Protein AF-A0A7S1ZVE5-F1 (afdb_monomer_lite)

Sequence (168 aa):
GKTSPSPTSPTASAELSPLYRAYVIYECLLINLLGFVTLFFQCELQRLESAFLKRFPHALSKEAADTLFGHFWLKDDLNCNSDAARCLTYMVCGWLLIAGILQAFVNFDGLRRRFFKSDWECPRGMKICCLYAFFACDWYWVVLMIAFRGVIGWQQIVGSAVDILLRL

Foldseek 3Di:
DDDDDDPPDPPPPPADDPVVVVVLVCCLPVVQVVLLVLLVCVVVLVVVLVVVCVVVVPPDDPVVSCVVSVVDWKDPPVCPVDPVSVVVSVVVSVLSNVLSVLSCVLHPVVVVCVVVVDPDDDDPVVSVVSVVVSLVVLVVVLVVCVVVVVIGPPCNSVVSVVSSVVND

Organism: Trieres chinensis (NCBI:txid1514140)

pLDDT: mean 78.19, std 11.77, range [41.19, 93.0]

Structure (mmCIF, N/CA/C/O backbone):
data_AF-A0A7S1ZVE5-F1
#
_entry.id   AF-A0A7S1ZVE5-F1
#
loop_
_atom_site.group_PDB
_atom_site.id
_atom_site.type_symbol
_atom_site.label_atom_id
_atom_site.label_alt_id
_atom_site.label_comp_id
_atom_site.label_asym_id
_atom_site.label_entity_id
_atom_site.label_seq_id
_atom_site.pdbx_PDB_ins_code
_atom_site.Cartn_x
_atom_site.Cartn_y
_atom_site.Cartn_z
_atom_site.occupancy
_atom_site.B_iso_or_equiv
_atom_site.auth_seq_id
_atom_site.auth_comp_id
_atom_site.auth_asym_id
_atom_site.auth_atom_id
_atom_site.pdbx_PDB_model_num
ATOM 1 N N . GLY A 1 1 ? 33.946 -12.008 -46.215 1.00 43.34 1 GLY A N 1
ATOM 2 C CA . GLY A 1 1 ? 33.422 -12.152 -44.845 1.00 43.34 1 GLY A CA 1
ATOM 3 C C . GLY A 1 1 ? 31.986 -11.689 -44.838 1.00 43.34 1 GLY A C 1
ATOM 4 O O . GLY A 1 1 ? 31.734 -10.591 -45.309 1.00 43.34 1 GLY A O 1
ATOM 5 N N . LYS A 1 2 ? 31.048 -12.540 -44.411 1.00 41.19 2 LYS A N 1
ATOM 6 C CA . LYS A 1 2 ? 29.633 -12.170 -44.280 1.00 41.19 2 LYS A CA 1
ATOM 7 C C . LYS A 1 2 ? 29.473 -11.369 -42.989 1.00 41.19 2 LYS A C 1
ATOM 9 O O . LYS A 1 2 ? 29.695 -11.905 -41.909 1.00 41.19 2 LYS A O 1
ATOM 14 N N . THR A 1 3 ? 29.144 -10.092 -43.116 1.00 45.69 3 THR A N 1
ATOM 15 C CA . THR A 1 3 ? 28.703 -9.238 -42.016 1.00 45.69 3 THR A CA 1
ATOM 16 C C . THR A 1 3 ? 27.318 -9.703 -41.579 1.00 45.69 3 THR A C 1
ATOM 18 O O . THR A 1 3 ? 26.333 -9.508 -42.289 1.00 45.69 3 THR A O 1
ATOM 21 N N . SER A 1 4 ? 27.239 -10.368 -40.428 1.00 44.00 4 SER A N 1
ATOM 22 C CA . SER A 1 4 ? 25.959 -10.592 -39.758 1.00 44.00 4 SER A CA 1
ATOM 23 C C . SER A 1 4 ? 25.371 -9.232 -39.371 1.00 44.00 4 SER A C 1
ATOM 25 O O . SER A 1 4 ? 26.093 -8.428 -38.774 1.00 44.00 4 SER A O 1
ATOM 27 N N . PRO A 1 5 ? 24.101 -8.934 -39.687 1.00 49.50 5 PRO A N 1
ATOM 28 C CA . PRO A 1 5 ? 23.461 -7.744 -39.155 1.00 49.50 5 PRO A CA 1
ATOM 29 C C . PRO A 1 5 ? 23.342 -7.905 -37.636 1.00 49.50 5 PRO A C 1
ATOM 31 O O . PRO A 1 5 ? 22.796 -8.899 -37.153 1.00 49.50 5 PRO A O 1
ATOM 34 N N . SER A 1 6 ? 23.881 -6.940 -36.884 1.00 46.47 6 SER A N 1
ATOM 35 C CA . SER A 1 6 ? 23.584 -6.796 -35.457 1.00 46.47 6 SER A CA 1
ATOM 36 C C . SER A 1 6 ? 22.067 -6.792 -35.267 1.00 46.47 6 SER A C 1
ATOM 38 O O . SER A 1 6 ? 21.382 -6.092 -36.020 1.00 46.47 6 SER A O 1
ATOM 40 N N . PRO A 1 7 ? 21.522 -7.521 -34.278 1.00 43.97 7 PRO A N 1
ATOM 41 C CA . PRO A 1 7 ? 20.120 -7.379 -33.940 1.00 43.97 7 PRO A CA 1
ATOM 42 C C . PRO A 1 7 ? 19.904 -5.929 -33.512 1.00 43.97 7 PRO A C 1
ATOM 44 O O . PRO A 1 7 ? 20.566 -5.428 -32.603 1.00 43.97 7 PRO A O 1
ATOM 47 N N . THR A 1 8 ? 19.016 -5.239 -34.218 1.00 43.59 8 THR A N 1
ATOM 48 C CA . THR A 1 8 ? 18.516 -3.923 -33.848 1.00 43.59 8 THR A CA 1
ATOM 49 C C . THR A 1 8 ? 17.900 -4.029 -32.460 1.00 43.59 8 THR A C 1
ATOM 51 O O . THR A 1 8 ? 16.780 -4.510 -32.288 1.00 43.59 8 THR A O 1
ATOM 54 N N . SER A 1 9 ? 18.658 -3.609 -31.448 1.00 46.09 9 SER A N 1
ATOM 55 C CA . SER A 1 9 ? 18.144 -3.375 -30.104 1.00 46.09 9 SER A CA 1
ATOM 56 C C . SER A 1 9 ? 16.914 -2.474 -30.232 1.00 46.09 9 SER A C 1
ATOM 58 O O . SER A 1 9 ? 17.026 -1.416 -30.857 1.00 46.09 9 SER A O 1
ATOM 60 N N . PRO A 1 10 ? 15.740 -2.853 -29.700 1.00 44.69 10 PRO A N 1
ATOM 61 C CA . PRO A 1 10 ? 14.578 -1.986 -29.773 1.00 44.69 10 PRO A CA 1
ATOM 62 C C . PRO A 1 10 ? 14.875 -0.708 -28.980 1.00 44.69 10 PRO A C 1
ATOM 64 O O . PRO A 1 10 ? 14.888 -0.717 -27.753 1.00 44.69 10 PRO A O 1
ATOM 67 N N . THR A 1 11 ? 15.100 0.390 -29.700 1.00 44.31 11 THR A N 1
ATOM 68 C CA . THR A 1 11 ? 15.286 1.776 -29.234 1.00 44.31 11 THR A CA 1
ATOM 69 C C . THR A 1 11 ? 13.985 2.413 -28.731 1.00 44.31 11 THR A C 1
ATOM 71 O O . THR A 1 11 ? 13.834 3.632 -28.727 1.00 44.31 11 THR A O 1
ATOM 74 N N . ALA A 1 12 ? 13.029 1.604 -28.274 1.00 46.12 12 ALA A N 1
ATOM 75 C CA . ALA A 1 12 ? 11.921 2.110 -27.483 1.00 46.12 12 ALA A CA 1
ATOM 76 C C . ALA A 1 12 ? 12.482 2.405 -26.090 1.00 46.12 12 ALA A C 1
ATOM 78 O O . ALA A 1 12 ? 12.755 1.475 -25.328 1.00 46.12 12 ALA A O 1
ATOM 79 N N . SER A 1 13 ? 12.730 3.687 -25.806 1.00 47.19 13 SER A N 1
ATOM 80 C CA . SER A 1 13 ? 13.125 4.166 -24.481 1.00 47.19 13 SER A CA 1
ATOM 81 C C . SER A 1 13 ? 12.275 3.455 -23.426 1.00 47.19 13 SER A C 1
ATOM 83 O O . SER A 1 13 ? 11.050 3.538 -23.459 1.00 47.19 13 SER A O 1
ATOM 85 N N . ALA A 1 14 ? 12.915 2.727 -22.509 1.00 55.97 14 ALA A N 1
ATOM 86 C CA . ALA A 1 14 ? 12.254 2.058 -21.386 1.00 55.97 14 ALA A CA 1
ATOM 87 C C . ALA A 1 14 ? 11.768 3.063 -20.318 1.00 55.97 14 ALA A C 1
ATOM 89 O O . ALA A 1 14 ? 11.616 2.710 -19.148 1.00 55.97 14 ALA A O 1
ATOM 90 N N . GLU A 1 15 ? 11.604 4.329 -20.700 1.00 60.66 15 GLU A N 1
ATOM 91 C CA . GLU A 1 15 ? 11.148 5.406 -19.844 1.00 60.66 15 GLU A CA 1
ATOM 92 C C . GLU A 1 15 ? 9.629 5.384 -19.731 1.00 60.66 15 GLU A C 1
ATOM 94 O O . GLU A 1 15 ? 8.888 5.234 -20.701 1.00 60.66 15 GLU A O 1
ATOM 99 N N . LEU A 1 16 ? 9.173 5.538 -18.496 1.00 65.56 16 LEU A N 1
ATOM 100 C CA . LEU A 1 16 ? 7.765 5.595 -18.157 1.00 65.56 16 LEU A CA 1
ATOM 101 C C . LEU A 1 16 ? 7.126 6.856 -18.737 1.00 65.56 16 LEU A C 1
ATOM 103 O O . LEU A 1 16 ? 7.739 7.928 -18.736 1.00 65.56 16 LEU A O 1
ATOM 107 N N . SER A 1 17 ? 5.860 6.752 -19.149 1.00 79.81 17 SER A N 1
ATOM 108 C CA . SER A 1 17 ? 5.084 7.941 -19.497 1.00 79.81 17 SER A CA 1
ATOM 109 C C . SER A 1 17 ? 5.028 8.894 -18.289 1.00 79.81 17 SER A C 1
ATOM 111 O O . SER A 1 17 ? 5.015 8.430 -17.145 1.00 79.81 17 SER A O 1
ATOM 113 N N . PRO A 1 18 ? 4.985 10.225 -18.488 1.00 79.88 18 PRO A N 1
ATOM 114 C CA . PRO A 1 18 ? 4.944 11.176 -17.374 1.00 79.88 18 PRO A CA 1
ATOM 115 C C . PRO A 1 18 ? 3.789 10.919 -16.397 1.00 79.88 18 PRO A C 1
ATOM 117 O O . PRO A 1 18 ? 3.969 11.043 -15.187 1.00 79.88 18 PRO A O 1
ATOM 120 N N . LEU A 1 19 ? 2.631 10.506 -16.922 1.00 82.75 19 LEU A N 1
ATOM 121 C CA . LEU A 1 19 ? 1.455 10.157 -16.129 1.00 82.75 19 LEU A CA 1
ATOM 122 C C . LEU A 1 19 ? 1.694 8.899 -15.286 1.00 82.75 19 LEU A C 1
ATOM 124 O O . LEU A 1 19 ? 1.474 8.923 -14.079 1.00 82.75 19 LEU A O 1
ATOM 128 N N . TYR A 1 20 ? 2.204 7.827 -15.898 1.00 81.12 20 TYR A N 1
ATOM 129 C CA . TYR A 1 20 ? 2.509 6.592 -15.177 1.00 81.12 2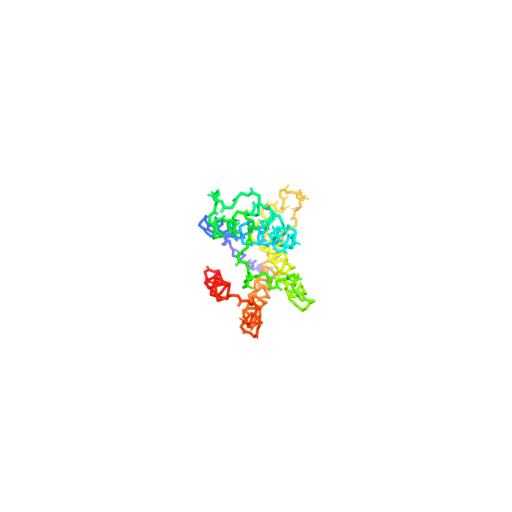0 TYR A CA 1
ATOM 130 C C . TYR A 1 20 ? 3.611 6.812 -14.138 1.00 81.12 20 TYR A C 1
ATOM 132 O O . TYR A 1 20 ? 3.537 6.311 -13.024 1.00 81.12 20 TYR A O 1
ATOM 140 N N . ARG A 1 21 ? 4.608 7.643 -14.455 1.00 82.88 21 ARG A N 1
ATOM 141 C CA . ARG A 1 21 ? 5.646 8.035 -13.502 1.00 82.88 21 ARG A CA 1
ATOM 142 C C . ARG A 1 21 ? 5.059 8.753 -12.286 1.00 82.88 21 ARG A C 1
ATOM 144 O O . ARG A 1 21 ? 5.467 8.450 -11.170 1.00 82.88 21 ARG A O 1
ATOM 151 N N . ALA A 1 22 ? 4.135 9.694 -12.483 1.00 85.12 22 ALA A N 1
ATOM 152 C CA . ALA A 1 22 ? 3.466 10.383 -11.380 1.00 85.12 22 ALA A CA 1
ATOM 153 C C . ALA A 1 22 ? 2.642 9.409 -10.523 1.00 85.12 22 ALA A C 1
ATOM 155 O O . ALA A 1 22 ? 2.717 9.466 -9.298 1.00 85.12 22 ALA A O 1
ATOM 156 N N . TYR A 1 23 ? 1.931 8.479 -11.164 1.00 85.19 23 TYR A N 1
ATOM 157 C CA . TYR A 1 23 ? 1.179 7.425 -10.487 1.00 85.19 23 TYR A CA 1
ATOM 158 C C . TYR A 1 23 ? 2.084 6.496 -9.656 1.00 85.19 23 TYR A C 1
ATOM 160 O O . TYR A 1 23 ? 1.834 6.311 -8.472 1.00 85.19 23 TYR A O 1
ATOM 168 N N . VAL A 1 24 ? 3.203 6.014 -10.205 1.00 83.69 24 VAL A N 1
ATOM 169 C CA . VAL A 1 24 ? 4.155 5.171 -9.456 1.00 83.69 24 VAL A CA 1
ATOM 170 C C . VAL A 1 24 ? 4.794 5.932 -8.288 1.00 83.69 24 VAL A C 1
ATOM 172 O O . VAL A 1 24 ? 5.034 5.355 -7.233 1.00 83.69 24 VAL A O 1
ATOM 175 N N . ILE A 1 25 ? 5.074 7.235 -8.434 1.00 87.00 25 ILE A N 1
ATOM 176 C CA . ILE A 1 25 ? 5.550 8.060 -7.307 1.00 87.00 25 ILE A CA 1
ATOM 177 C C . ILE A 1 25 ? 4.482 8.129 -6.212 1.00 87.00 25 ILE A C 1
ATOM 179 O O . ILE A 1 25 ? 4.805 7.942 -5.038 1.00 87.00 25 ILE A O 1
ATOM 183 N N . TYR A 1 26 ? 3.231 8.402 -6.593 1.00 88.50 26 TYR A N 1
ATOM 184 C CA . TYR A 1 26 ? 2.095 8.411 -5.675 1.00 88.50 26 TYR A CA 1
ATOM 185 C C . TYR A 1 26 ? 1.992 7.078 -4.925 1.00 88.50 26 TYR A C 1
ATOM 187 O O . TYR A 1 26 ? 1.935 7.077 -3.699 1.00 88.50 26 TYR A O 1
ATOM 195 N N . GLU A 1 27 ? 2.060 5.957 -5.637 1.00 83.88 27 GLU A N 1
ATOM 196 C CA . GLU A 1 27 ? 1.928 4.624 -5.056 1.00 83.88 27 GLU A CA 1
ATOM 197 C C . GLU A 1 27 ? 3.087 4.291 -4.104 1.00 83.88 27 GLU A C 1
ATOM 199 O O . GLU A 1 27 ? 2.864 3.924 -2.949 1.00 83.88 27 GLU A O 1
ATOM 204 N N . CYS A 1 28 ? 4.336 4.518 -4.527 1.00 85.69 28 CYS A N 1
ATOM 205 C CA . CYS A 1 28 ? 5.516 4.311 -3.686 1.00 85.69 28 CYS A CA 1
ATOM 206 C C . CYS A 1 28 ? 5.453 5.100 -2.370 1.00 85.69 28 CYS A C 1
ATOM 208 O O . CYS A 1 28 ? 5.873 4.592 -1.330 1.00 85.69 28 CYS A O 1
ATOM 210 N N . LEU A 1 29 ? 4.962 6.342 -2.403 1.00 87.12 29 LEU A N 1
ATOM 211 C CA . LEU A 1 29 ? 4.947 7.214 -1.229 1.00 87.12 29 LEU A CA 1
ATOM 212 C C . LEU A 1 29 ? 3.701 7.023 -0.361 1.00 87.12 29 LEU A C 1
ATOM 214 O O . LEU A 1 29 ? 3.821 6.836 0.847 1.00 87.12 29 LEU A O 1
ATOM 218 N N . LEU A 1 30 ? 2.511 7.097 -0.952 1.00 85.31 30 LEU A N 1
ATOM 219 C CA . LEU A 1 30 ? 1.255 7.145 -0.202 1.00 85.31 30 LEU A CA 1
ATOM 220 C C . LEU A 1 30 ? 0.673 5.767 0.085 1.00 85.31 30 LEU A C 1
ATOM 222 O O . LEU A 1 30 ? 0.065 5.588 1.135 1.00 85.31 30 LEU A O 1
ATOM 226 N N . ILE A 1 31 ? 0.877 4.796 -0.800 1.00 83.62 31 ILE A N 1
ATOM 227 C CA . ILE A 1 31 ? 0.362 3.442 -0.587 1.00 83.62 31 ILE A CA 1
ATOM 228 C C . ILE A 1 31 ? 1.416 2.610 0.141 1.00 83.62 31 ILE A C 1
ATOM 230 O O . ILE A 1 31 ? 1.174 2.127 1.244 1.00 83.62 31 ILE A O 1
ATOM 234 N N . ASN A 1 32 ? 2.622 2.522 -0.419 1.00 87.06 32 ASN A N 1
ATOM 235 C CA . ASN A 1 32 ? 3.660 1.637 0.099 1.00 87.06 32 ASN A CA 1
ATOM 236 C C . ASN A 1 32 ? 4.365 2.209 1.336 1.00 87.06 32 ASN A C 1
ATOM 238 O O . ASN A 1 32 ? 4.345 1.582 2.392 1.00 87.06 32 ASN A O 1
ATOM 242 N N . LEU A 1 33 ? 4.971 3.400 1.251 1.00 86.44 33 LEU A N 1
ATOM 243 C CA . LEU A 1 33 ? 5.733 3.962 2.373 1.00 86.44 33 LEU A CA 1
ATOM 244 C C . LEU A 1 33 ? 4.831 4.390 3.536 1.00 86.44 33 LEU A C 1
ATOM 246 O O . LEU A 1 33 ? 5.062 3.974 4.671 1.00 86.44 33 LEU A O 1
ATOM 250 N N . LEU A 1 34 ? 3.810 5.212 3.280 1.00 87.25 34 LEU A N 1
ATOM 251 C CA . LEU A 1 34 ? 2.891 5.650 4.332 1.00 87.25 34 LEU A CA 1
ATOM 252 C C . LEU A 1 34 ? 2.097 4.468 4.902 1.00 87.25 34 LEU A C 1
ATOM 254 O O . LEU A 1 34 ? 1.929 4.385 6.119 1.00 87.25 34 LEU A O 1
ATOM 258 N N . GLY A 1 35 ? 1.670 3.524 4.059 1.00 84.69 35 GLY A N 1
ATOM 259 C CA . GLY A 1 35 ? 1.023 2.297 4.515 1.00 84.69 35 GLY A CA 1
ATOM 260 C C . GLY A 1 35 ? 1.931 1.428 5.377 1.00 84.69 35 GLY A C 1
ATOM 261 O O . GLY A 1 35 ? 1.523 1.003 6.453 1.00 84.69 35 GLY A O 1
ATOM 262 N N . PHE A 1 36 ? 3.196 1.252 4.985 1.00 88.88 36 PHE A N 1
ATOM 263 C CA . PHE A 1 36 ? 4.198 0.590 5.819 1.00 88.88 36 PHE A CA 1
ATOM 264 C C . PHE A 1 36 ? 4.333 1.275 7.183 1.00 88.88 36 PHE A C 1
ATOM 266 O O . PHE A 1 36 ? 4.204 0.607 8.205 1.00 88.88 36 PHE A O 1
ATOM 273 N N . VAL A 1 37 ? 4.560 2.594 7.212 1.00 87.62 37 VAL A N 1
ATOM 274 C CA . VAL A 1 37 ? 4.783 3.343 8.461 1.00 87.62 37 VAL A CA 1
ATOM 275 C C . VAL A 1 37 ? 3.563 3.265 9.378 1.00 87.62 37 VAL A C 1
ATOM 277 O O . VAL A 1 37 ? 3.711 2.976 10.564 1.00 87.62 37 VAL A O 1
ATOM 280 N N . THR A 1 38 ? 2.364 3.490 8.839 1.00 86.06 38 THR A N 1
ATOM 281 C CA . THR A 1 38 ? 1.121 3.449 9.624 1.00 86.06 38 THR A CA 1
ATOM 282 C C . THR A 1 38 ? 0.857 2.052 10.176 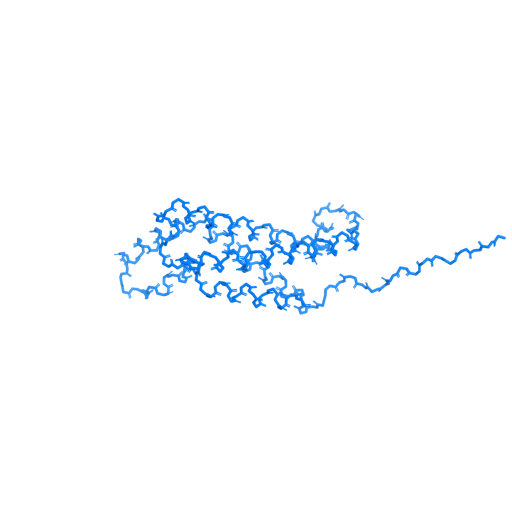1.00 86.06 38 THR A C 1
ATOM 284 O O . THR A 1 38 ? 0.643 1.916 11.375 1.00 86.06 38 THR A O 1
ATOM 287 N N . LEU A 1 39 ? 1.004 1.001 9.363 1.00 86.19 39 LEU A N 1
ATOM 288 C CA . LEU A 1 39 ? 0.848 -0.381 9.825 1.00 86.19 39 LEU A CA 1
ATOM 289 C C . LEU A 1 39 ? 1.923 -0.817 10.826 1.00 86.19 39 LEU A C 1
ATOM 291 O O . LEU A 1 39 ? 1.623 -1.563 11.758 1.00 86.19 39 LEU A O 1
ATOM 295 N N . PHE A 1 40 ? 3.166 -0.366 10.654 1.00 88.88 40 PHE A N 1
ATOM 296 C CA . PHE A 1 40 ? 4.272 -0.741 11.535 1.00 88.88 40 PHE A CA 1
ATOM 297 C C . PHE A 1 40 ? 4.082 -0.193 12.954 1.00 88.88 40 PHE A C 1
ATOM 299 O O . PHE A 1 40 ? 4.327 -0.906 13.925 1.00 88.88 40 PHE A O 1
ATOM 306 N N . PHE A 1 41 ? 3.613 1.054 13.063 1.00 87.88 41 PHE A N 1
ATOM 307 C CA . PHE A 1 41 ? 3.361 1.753 14.329 1.00 87.88 41 PHE A CA 1
ATOM 308 C C . PHE A 1 41 ? 1.886 1.734 14.749 1.00 87.88 41 PHE A C 1
ATOM 310 O O . PHE A 1 41 ? 1.461 2.535 15.582 1.00 87.88 41 PHE A O 1
ATOM 317 N N . GLN A 1 42 ? 1.083 0.845 14.169 1.00 85.62 42 GLN A N 1
ATOM 318 C CA . GLN A 1 42 ? -0.371 0.886 14.293 1.00 85.62 42 GLN A CA 1
ATOM 319 C C . GLN A 1 42 ? -0.854 0.781 15.745 1.00 85.62 42 GLN A C 1
ATOM 321 O O . GLN A 1 42 ? -1.785 1.483 16.133 1.00 85.62 42 GLN A O 1
ATOM 326 N N . CYS A 1 43 ? -0.204 -0.047 16.568 1.00 84.00 43 CYS A N 1
ATOM 327 C CA . CYS A 1 43 ? -0.576 -0.188 17.977 1.00 84.00 43 CYS A CA 1
ATOM 328 C C . CYS A 1 43 ? -0.278 1.077 18.789 1.00 84.00 43 CYS A C 1
ATOM 330 O O . CYS A 1 43 ? -1.082 1.499 19.623 1.00 84.00 43 CYS A O 1
ATOM 332 N N . GLU A 1 44 ? 0.863 1.715 18.543 1.00 87.81 44 GLU A N 1
ATOM 333 C CA . GLU A 1 44 ? 1.232 2.981 19.160 1.00 87.81 44 GLU A CA 1
ATOM 334 C C . GLU A 1 44 ? 0.287 4.101 18.726 1.00 87.81 44 GLU A C 1
ATOM 336 O O . GLU A 1 44 ? -0.145 4.888 19.572 1.00 87.81 44 GLU A O 1
ATOM 341 N N . LEU A 1 45 ? -0.065 4.148 17.440 1.00 86.56 45 LEU A N 1
ATOM 342 C CA . LEU A 1 45 ? -0.990 5.126 16.876 1.00 86.56 45 LEU A CA 1
ATOM 343 C C . LEU A 1 45 ? -2.393 4.991 17.481 1.00 86.56 45 LEU 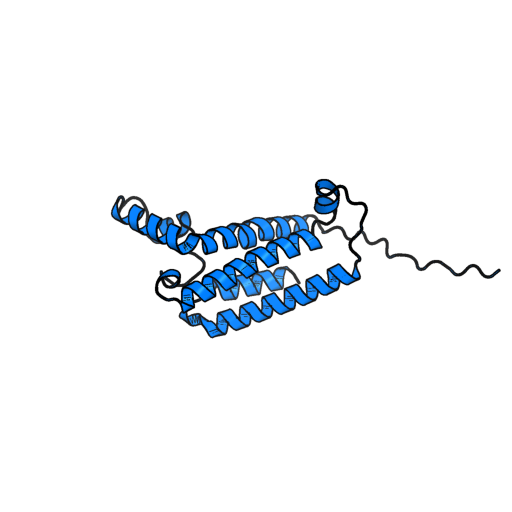A C 1
ATOM 345 O O . LEU A 1 45 ? -2.930 5.987 17.959 1.00 86.56 45 LEU A O 1
ATOM 349 N N . GLN A 1 46 ? -2.929 3.772 17.594 1.00 84.44 46 GLN A N 1
ATOM 350 C CA . GLN A 1 46 ? -4.217 3.506 18.257 1.00 84.44 46 GLN A CA 1
ATOM 351 C C . GLN A 1 46 ? -4.205 3.896 19.740 1.00 84.44 46 GLN A C 1
ATOM 353 O O . GLN A 1 46 ? -5.162 4.475 20.267 1.00 84.44 46 GLN A O 1
ATOM 358 N N . ARG A 1 47 ? -3.092 3.633 20.437 1.00 86.06 47 ARG A N 1
ATOM 359 C CA . ARG A 1 47 ? -2.932 4.051 21.835 1.00 86.06 47 ARG A CA 1
ATOM 360 C C . ARG A 1 47 ? -2.932 5.575 21.967 1.00 86.06 47 ARG A C 1
ATOM 362 O O . ARG A 1 47 ? -3.534 6.106 22.903 1.00 86.06 47 ARG A O 1
ATOM 369 N N . LEU A 1 48 ? -2.240 6.275 21.068 1.00 88.44 48 LEU A N 1
ATOM 370 C CA . LEU A 1 48 ? -2.194 7.738 21.046 1.00 88.44 48 LEU A CA 1
ATOM 371 C C . LEU A 1 48 ? -3.560 8.337 20.713 1.00 88.44 48 LEU A C 1
ATOM 373 O O . LEU A 1 48 ? -3.973 9.287 21.374 1.00 88.44 48 LEU A O 1
ATOM 377 N N . GLU A 1 49 ? -4.278 7.749 19.762 1.00 87.25 49 GLU A N 1
ATOM 378 C CA . GLU A 1 49 ? -5.625 8.164 19.388 1.00 87.25 49 GLU A CA 1
ATOM 379 C C . GLU A 1 49 ? -6.600 8.032 20.567 1.00 87.25 49 GLU A C 1
ATOM 381 O O . GLU A 1 49 ? -7.271 8.993 20.948 1.00 87.25 49 GLU A O 1
ATOM 386 N N . SER A 1 50 ? -6.602 6.870 21.227 1.00 85.88 50 SER A N 1
ATOM 387 C CA . SER A 1 50 ? -7.421 6.622 22.418 1.00 85.88 50 SER A CA 1
ATOM 388 C C . SER A 1 50 ? -7.116 7.623 23.538 1.00 85.88 50 SER A C 1
ATOM 390 O O . SER A 1 50 ? -8.023 8.142 24.196 1.00 85.88 50 SER A O 1
ATOM 392 N N . ALA A 1 51 ? -5.834 7.932 23.758 1.00 88.81 51 ALA A N 1
ATOM 393 C CA . ALA A 1 51 ? -5.417 8.931 24.738 1.00 88.81 51 ALA A CA 1
ATOM 394 C C . ALA A 1 51 ? -5.862 10.351 24.347 1.00 88.81 51 ALA A C 1
ATOM 396 O O . ALA A 1 51 ? -6.276 11.126 25.215 1.00 88.81 51 ALA A O 1
ATOM 397 N N . PHE A 1 52 ? -5.805 10.684 23.056 1.00 89.94 52 PHE A N 1
ATOM 398 C CA . PHE A 1 52 ? -6.236 11.968 22.518 1.00 89.94 52 PHE A CA 1
ATOM 399 C C . PHE A 1 52 ? -7.746 12.166 22.682 1.00 89.94 52 PHE A C 1
ATOM 401 O O . PHE A 1 52 ? -8.158 13.155 23.286 1.00 89.94 52 PHE A O 1
ATOM 408 N N . LEU A 1 53 ? -8.566 11.206 22.246 1.00 89.44 53 LEU A N 1
ATOM 409 C CA . LEU A 1 53 ? -10.028 11.269 22.363 1.00 89.44 53 LEU A CA 1
ATOM 410 C C . LEU A 1 53 ? -10.489 11.320 23.822 1.00 89.44 53 LEU A C 1
ATOM 412 O O . LEU A 1 53 ? -11.408 12.062 24.160 1.00 89.44 53 LEU A O 1
ATOM 416 N N . LYS A 1 54 ? -9.806 10.601 24.721 1.00 90.94 54 LYS A N 1
ATOM 417 C CA . LYS A 1 54 ? -10.085 10.676 26.161 1.00 90.94 54 LYS A CA 1
ATOM 418 C C . LYS A 1 54 ? -9.799 12.064 26.740 1.00 90.94 54 LYS A C 1
ATOM 420 O O . LYS A 1 54 ? -10.490 12.497 27.659 1.00 90.94 54 LYS A O 1
ATOM 425 N N . ARG A 1 55 ? -8.765 12.748 26.242 1.00 93.00 55 ARG A N 1
ATOM 426 C CA . ARG A 1 55 ? -8.372 14.081 26.719 1.00 93.00 55 ARG A CA 1
ATOM 427 C C . ARG A 1 55 ? -9.162 15.210 26.055 1.00 93.00 55 ARG A C 1
ATOM 429 O O . ARG A 1 55 ? -9.373 16.239 26.692 1.00 93.00 55 ARG A O 1
ATOM 436 N N . PHE A 1 56 ? -9.607 15.014 24.817 1.00 90.94 56 PHE A N 1
ATOM 437 C CA . PHE A 1 56 ? -10.313 16.006 24.007 1.00 90.94 56 PHE A CA 1
ATOM 438 C C . PHE A 1 56 ? -11.578 15.413 23.354 1.00 90.94 56 PHE A C 1
ATOM 440 O O . PHE A 1 56 ? -11.665 15.347 22.127 1.00 90.94 56 PHE A O 1
ATOM 447 N N . PRO A 1 57 ? -12.595 15.021 24.144 1.00 85.88 57 PRO A N 1
ATOM 448 C CA . PRO A 1 57 ? -13.747 14.244 23.662 1.00 85.88 57 PRO A CA 1
ATOM 449 C C . PRO A 1 57 ? -14.657 14.975 22.662 1.00 85.88 57 PRO A C 1
ATOM 451 O O . PRO A 1 57 ? -15.495 14.346 22.026 1.00 85.88 57 PRO A O 1
ATOM 454 N N . HIS A 1 58 ? -14.515 16.295 22.522 1.00 89.69 58 HIS A N 1
ATOM 455 C CA . HIS A 1 58 ? -15.326 17.118 21.617 1.00 89.69 58 HIS A CA 1
ATOM 456 C C . HIS A 1 58 ? -14.504 17.819 20.532 1.00 89.69 58 HIS A C 1
ATOM 458 O O . HIS A 1 58 ? -15.061 18.595 19.762 1.00 89.69 58 HIS A O 1
ATOM 464 N N . ALA A 1 59 ? -13.185 17.599 20.482 1.00 85.25 59 ALA A N 1
ATOM 465 C CA . ALA A 1 59 ? -12.334 18.291 19.517 1.00 85.25 59 ALA A CA 1
ATOM 466 C C . ALA A 1 59 ? -12.454 17.700 18.106 1.00 85.25 59 ALA A C 1
ATOM 468 O O . ALA A 1 59 ? -12.409 18.444 17.131 1.00 85.25 59 ALA A O 1
ATOM 469 N N . LEU A 1 60 ? -12.602 16.377 18.005 1.00 86.44 60 LEU A N 1
ATOM 470 C CA . LEU A 1 60 ? -12.651 15.631 16.748 1.00 86.44 60 LEU A CA 1
ATOM 471 C C . LEU A 1 60 ? -13.684 14.505 16.847 1.00 86.44 60 LEU A C 1
ATOM 473 O O . LEU A 1 60 ? -13.856 13.905 17.910 1.00 86.44 60 LEU A O 1
ATOM 477 N N . SER A 1 61 ? -14.356 14.207 15.732 1.00 86.31 61 SER A N 1
ATOM 478 C CA . SER A 1 61 ? -15.120 12.965 15.598 1.00 86.31 61 SER A CA 1
ATOM 479 C C . SER A 1 61 ? -14.166 11.766 15.573 1.00 86.31 61 SER A C 1
ATOM 481 O O . SER A 1 61 ? -12.995 11.910 15.216 1.00 86.31 61 SER A O 1
ATOM 483 N N . LYS A 1 62 ? -14.670 10.573 15.917 1.00 80.50 62 LYS A N 1
ATOM 484 C CA . LYS A 1 62 ? -13.893 9.323 15.848 1.00 80.50 62 LYS A CA 1
ATOM 485 C C . LYS A 1 62 ? -13.300 9.113 14.452 1.00 80.50 62 LYS A C 1
ATOM 487 O O . LYS A 1 62 ? -12.108 8.909 14.339 1.00 80.50 62 LYS A O 1
ATOM 492 N N . GLU A 1 63 ? -14.080 9.341 13.400 1.00 80.38 63 GLU A N 1
ATOM 493 C CA . GLU A 1 63 ? -13.632 9.214 12.002 1.00 80.38 63 GLU A CA 1
ATOM 494 C C . GLU A 1 63 ? -12.471 10.164 11.650 1.00 80.38 63 GLU A C 1
ATOM 496 O O . GLU A 1 63 ? -11.545 9.810 10.915 1.00 80.38 63 GLU A O 1
ATOM 501 N N . ALA A 1 64 ? -12.502 11.391 12.177 1.00 84.06 64 ALA A N 1
ATOM 502 C CA . ALA A 1 64 ? -11.442 12.364 11.949 1.00 84.06 64 ALA A CA 1
ATOM 503 C C . ALA A 1 64 ? -10.187 12.048 12.785 1.00 84.06 64 ALA A C 1
ATOM 505 O O . ALA A 1 64 ? -9.070 12.315 12.339 1.00 84.06 64 ALA A O 1
ATOM 506 N N . ALA A 1 65 ? -10.355 11.446 13.966 1.00 81.31 65 ALA A N 1
ATOM 507 C CA . ALA A 1 65 ? -9.257 10.919 14.770 1.00 81.31 65 ALA A CA 1
ATOM 508 C C . ALA A 1 65 ? -8.628 9.675 14.118 1.00 81.31 65 ALA A C 1
ATOM 510 O O . ALA A 1 65 ? -7.418 9.667 13.909 1.00 81.31 65 ALA A O 1
ATOM 511 N N . ASP A 1 66 ? -9.432 8.706 13.673 1.00 78.56 66 ASP A N 1
ATOM 512 C CA . ASP A 1 66 ? -8.990 7.549 12.883 1.00 78.56 66 ASP A CA 1
ATOM 513 C C . ASP A 1 66 ? -8.155 8.013 11.684 1.00 78.56 66 ASP A C 1
ATOM 515 O O . ASP A 1 66 ? -7.086 7.473 11.401 1.00 78.56 66 ASP A O 1
ATOM 519 N N . THR A 1 67 ? -8.590 9.097 11.034 1.00 81.06 67 THR A N 1
ATOM 520 C CA . THR A 1 67 ? -7.860 9.691 9.916 1.00 81.06 67 THR A CA 1
ATOM 521 C C . THR A 1 67 ? -6.510 10.268 10.300 1.00 81.06 67 THR A C 1
ATOM 523 O O . THR A 1 67 ? -5.503 10.003 9.641 1.00 81.06 67 THR A O 1
ATOM 526 N N . LEU A 1 68 ? -6.479 11.051 11.373 1.00 82.88 68 LEU A N 1
ATOM 527 C CA . LEU A 1 68 ? -5.266 11.699 11.849 1.00 82.88 68 LEU A CA 1
ATOM 528 C C . LEU A 1 68 ? -4.217 10.686 12.327 1.00 82.88 68 LEU A C 1
ATOM 530 O O . LEU A 1 68 ? -3.021 10.906 12.141 1.00 82.88 68 LEU A O 1
ATOM 534 N N . PHE A 1 69 ? -4.665 9.585 12.930 1.00 81.88 69 PHE A N 1
ATOM 535 C CA . PHE A 1 69 ? -3.803 8.547 13.489 1.00 81.88 69 PHE A CA 1
ATOM 536 C C . PHE A 1 69 ? -3.609 7.341 12.551 1.00 81.88 69 PHE A C 1
ATOM 538 O O . PHE A 1 69 ? -2.917 6.398 12.916 1.00 81.88 69 PHE A O 1
ATOM 545 N N . GLY A 1 70 ? -4.135 7.378 11.321 1.00 69.50 70 GLY A N 1
ATOM 546 C CA . GLY A 1 70 ? -3.850 6.375 10.287 1.00 69.50 70 GLY A CA 1
ATOM 547 C C . GLY A 1 70 ? -4.590 5.042 10.451 1.00 69.50 70 GLY A C 1
ATOM 548 O O . GLY A 1 70 ? -4.147 4.018 9.929 1.00 69.50 70 GLY A O 1
ATOM 549 N N . HIS A 1 71 ? -5.730 5.031 11.142 1.00 71.75 71 HIS A N 1
ATOM 550 C CA . HIS A 1 71 ? -6.548 3.845 11.402 1.00 71.75 71 HIS A CA 1
ATOM 551 C C . HIS A 1 71 ? -7.463 3.489 10.217 1.00 71.75 71 HIS A C 1
ATOM 553 O O . HIS A 1 71 ? -8.682 3.456 10.327 1.00 71.75 71 HIS A O 1
ATOM 559 N N . PHE A 1 72 ? -6.869 3.184 9.062 1.00 66.25 72 PHE A N 1
ATOM 560 C CA . PHE A 1 72 ? -7.620 2.880 7.828 1.00 66.25 72 PHE A CA 1
ATOM 561 C C . PHE A 1 72 ? -7.477 1.449 7.323 1.00 66.25 72 PHE A C 1
ATOM 563 O O . PHE A 1 72 ? -8.218 1.005 6.443 1.00 66.25 72 PHE A O 1
ATOM 570 N N . TRP A 1 73 ? -6.477 0.732 7.824 1.00 63.31 73 TRP A N 1
ATOM 571 C CA . TRP A 1 73 ? -6.038 -0.500 7.185 1.00 63.31 73 TRP A CA 1
ATOM 572 C C . TRP A 1 73 ? -6.830 -1.728 7.610 1.00 63.31 73 TRP A C 1
ATOM 574 O O . TRP A 1 73 ? -6.968 -2.663 6.830 1.00 63.31 73 TRP A O 1
ATOM 584 N N . LEU A 1 74 ? -7.354 -1.767 8.831 1.00 63.44 74 LEU A N 1
ATOM 585 C CA . LEU A 1 74 ? -7.998 -2.962 9.368 1.00 63.44 74 LEU A CA 1
ATOM 586 C C . LEU A 1 74 ? -9.266 -2.589 10.125 1.00 63.44 74 LEU A C 1
ATOM 588 O O . LEU A 1 74 ? -9.438 -1.451 10.562 1.00 63.44 74 LEU A O 1
ATOM 592 N N . LYS A 1 75 ? -10.197 -3.543 10.177 1.00 64.69 75 LYS A N 1
ATOM 593 C CA . LYS A 1 75 ? -11.520 -3.316 10.745 1.00 64.69 75 LYS A CA 1
ATOM 594 C C . LYS A 1 75 ? -11.393 -3.191 12.266 1.00 64.69 75 LYS A C 1
ATOM 596 O O . LYS A 1 75 ? -10.920 -4.124 12.910 1.00 64.69 75 LYS A O 1
ATOM 601 N N . ASP A 1 76 ? -11.846 -2.070 12.822 1.00 65.38 76 ASP A N 1
ATOM 602 C CA . ASP A 1 76 ? -11.813 -1.783 14.263 1.00 65.38 76 ASP A CA 1
ATOM 603 C C . ASP A 1 76 ? -10.385 -1.874 14.868 1.00 65.38 76 ASP A C 1
ATOM 605 O O . ASP A 1 76 ? -9.379 -1.907 14.156 1.00 65.38 76 ASP A O 1
ATOM 609 N N . ASP A 1 77 ? -10.263 -1.925 16.197 1.00 63.06 77 ASP A N 1
ATOM 610 C CA . ASP A 1 77 ? -8.984 -2.062 16.925 1.00 63.06 77 ASP A CA 1
ATOM 611 C C . ASP A 1 77 ? -8.394 -3.490 16.891 1.00 63.06 77 ASP A C 1
ATOM 613 O O . ASP A 1 77 ? -7.594 -3.881 17.744 1.00 63.06 77 ASP A O 1
ATOM 617 N N . LEU A 1 78 ? -8.787 -4.324 15.921 1.00 64.62 78 LEU A N 1
ATOM 618 C CA . LEU A 1 78 ? -8.471 -5.759 15.926 1.00 64.62 78 LEU A CA 1
ATOM 619 C C . LEU A 1 78 ? -6.972 -6.065 15.839 1.00 64.62 78 LEU A C 1
ATOM 621 O O . LEU A 1 78 ? -6.548 -7.128 16.296 1.00 64.62 78 LEU A O 1
ATOM 625 N N . ASN A 1 79 ? -6.170 -5.133 15.323 1.00 65.69 79 ASN A N 1
ATOM 626 C CA . ASN A 1 79 ? -4.744 -5.330 15.062 1.00 65.69 79 ASN A CA 1
ATOM 627 C C . ASN A 1 79 ? -3.953 -5.673 16.300 1.00 65.69 79 ASN A C 1
ATOM 629 O O . ASN A 1 79 ? -3.082 -6.525 16.221 1.00 65.69 79 ASN A O 1
ATOM 633 N N . CYS A 1 80 ? -4.268 -5.047 17.429 1.00 67.81 80 CYS A N 1
ATOM 634 C CA . CYS A 1 80 ? -3.526 -5.225 18.673 1.00 67.81 80 CYS A CA 1
ATOM 635 C C . CYS A 1 80 ? -4.276 -6.121 19.665 1.00 67.81 80 CYS A C 1
ATOM 637 O O . CYS A 1 80 ? -3.756 -6.416 20.739 1.00 67.81 80 CYS A O 1
ATOM 639 N N . ASN A 1 81 ? -5.467 -6.597 19.285 1.00 73.19 81 ASN A N 1
ATOM 640 C CA . ASN A 1 81 ? -6.326 -7.409 20.142 1.00 73.19 81 ASN A CA 1
ATOM 641 C C . ASN A 1 81 ? -5.950 -8.897 20.143 1.00 73.19 81 ASN A C 1
ATOM 643 O O . ASN A 1 81 ? -6.267 -9.596 21.102 1.00 73.19 81 ASN A O 1
ATOM 647 N N . SER A 1 82 ? -5.287 -9.406 19.095 1.00 79.38 82 SER A N 1
ATOM 648 C CA . SER A 1 82 ? -4.848 -10.809 19.041 1.00 79.38 82 SER A CA 1
ATOM 649 C C . SER A 1 82 ? -3.505 -10.993 18.334 1.00 79.38 82 SER A C 1
ATOM 651 O O . SER A 1 82 ? -3.135 -10.226 17.446 1.00 79.38 82 SER A O 1
ATOM 653 N N . ASP A 1 83 ? -2.786 -12.058 18.690 1.00 80.81 83 ASP A N 1
ATOM 654 C CA . ASP A 1 83 ? -1.499 -12.431 18.085 1.00 80.81 83 ASP A CA 1
ATOM 655 C C . ASP A 1 83 ? -1.623 -12.675 16.580 1.00 80.81 83 ASP A C 1
ATOM 657 O O . ASP A 1 83 ? -0.771 -12.241 15.807 1.00 80.81 83 ASP A O 1
ATOM 661 N N . ALA A 1 84 ? -2.716 -13.315 16.159 1.00 77.69 84 ALA A N 1
ATOM 662 C CA . ALA A 1 84 ? -2.990 -13.592 14.755 1.00 77.69 84 ALA A CA 1
ATOM 663 C C . ALA A 1 84 ? -3.212 -12.301 13.950 1.00 77.69 84 ALA A C 1
ATOM 665 O O . ALA A 1 84 ? -2.662 -12.157 12.859 1.00 77.69 84 ALA A O 1
ATOM 666 N N . ALA A 1 85 ? -3.961 -11.337 14.498 1.00 75.88 85 ALA A N 1
ATOM 667 C CA . ALA A 1 85 ? -4.181 -10.049 13.844 1.00 75.88 85 ALA A CA 1
ATOM 668 C C . ALA A 1 85 ? -2.897 -9.205 13.784 1.00 75.88 85 ALA A C 1
ATOM 670 O O . ALA A 1 85 ? -2.611 -8.613 12.742 1.00 75.88 85 ALA A O 1
ATOM 671 N N . ARG A 1 86 ? -2.071 -9.218 14.843 1.00 80.31 86 ARG A N 1
ATOM 672 C CA . ARG A 1 86 ? -0.738 -8.583 14.829 1.00 80.31 86 ARG A CA 1
ATOM 673 C C . ARG A 1 86 ? 0.161 -9.197 13.766 1.00 80.31 86 ARG A C 1
ATOM 675 O O . ARG A 1 86 ? 0.793 -8.474 13.003 1.00 80.31 86 ARG A O 1
ATOM 682 N N . CYS A 1 87 ? 0.193 -10.526 13.689 1.00 82.31 87 CYS A N 1
ATOM 683 C CA . CYS A 1 87 ? 0.968 -11.243 12.684 1.00 82.31 87 CYS A CA 1
ATOM 684 C C . CYS A 1 87 ? 0.532 -10.844 11.268 1.00 82.31 87 CYS A C 1
ATOM 686 O O . CYS A 1 87 ? 1.369 -10.428 10.471 1.00 82.31 87 CYS A O 1
ATOM 688 N N . LEU A 1 88 ? -0.775 -10.858 10.987 1.00 80.56 88 LEU A N 1
ATOM 689 C CA . LEU A 1 88 ? -1.323 -10.440 9.696 1.00 80.56 88 LEU A CA 1
ATOM 690 C C . LEU A 1 88 ? -0.973 -8.979 9.366 1.00 80.56 88 LEU A C 1
ATOM 692 O O . LEU A 1 88 ? -0.533 -8.695 8.255 1.00 80.56 88 LEU A O 1
ATOM 696 N N . THR A 1 89 ? -1.087 -8.076 10.344 1.00 81.31 89 THR A N 1
ATOM 697 C CA . THR A 1 89 ? -0.716 -6.655 10.215 1.00 81.31 89 THR A CA 1
ATOM 698 C C . THR A 1 89 ? 0.744 -6.502 9.789 1.00 81.31 89 THR A C 1
ATOM 700 O O . THR A 1 89 ? 1.037 -5.797 8.824 1.00 81.31 89 THR A O 1
ATOM 703 N N . TYR A 1 90 ? 1.667 -7.209 10.449 1.00 85.12 90 TYR A N 1
ATOM 704 C CA . TYR A 1 90 ? 3.088 -7.155 10.100 1.00 85.12 90 TYR A CA 1
ATOM 705 C C . TYR A 1 90 ? 3.414 -7.838 8.773 1.00 85.12 90 TYR A C 1
ATOM 707 O O . TYR A 1 90 ? 4.317 -7.385 8.073 1.00 85.12 90 TYR A O 1
ATOM 715 N N . MET A 1 91 ? 2.687 -8.889 8.390 1.00 84.94 91 MET A N 1
ATOM 716 C CA . MET A 1 91 ? 2.864 -9.492 7.070 1.00 84.94 91 MET A CA 1
ATOM 717 C C . MET A 1 91 ? 2.448 -8.519 5.953 1.00 84.94 91 MET A C 1
ATOM 719 O O . MET A 1 91 ? 3.189 -8.373 4.983 1.00 84.94 91 MET A O 1
ATOM 723 N N . VAL A 1 92 ? 1.318 -7.812 6.106 1.00 83.50 92 VAL A N 1
ATOM 724 C CA . VAL A 1 92 ? 0.879 -6.771 5.153 1.00 83.50 92 VAL A CA 1
ATOM 725 C C . VAL A 1 92 ? 1.869 -5.603 5.140 1.00 83.50 92 VAL A C 1
ATOM 727 O O . VAL A 1 92 ? 2.309 -5.176 4.077 1.00 83.50 92 VAL A O 1
ATOM 730 N N . CYS A 1 93 ? 2.292 -5.136 6.316 1.00 87.25 93 CYS A N 1
ATOM 731 C CA . CYS A 1 93 ? 3.324 -4.109 6.476 1.00 87.25 93 CYS A CA 1
ATOM 732 C C . CYS A 1 93 ? 4.619 -4.477 5.725 1.00 87.25 93 CYS A C 1
ATOM 734 O O . CYS A 1 93 ? 5.129 -3.694 4.924 1.00 87.25 93 CYS A O 1
ATOM 736 N N . GLY A 1 94 ? 5.124 -5.699 5.926 1.00 86.06 94 GLY A N 1
ATOM 737 C CA . GLY A 1 94 ? 6.310 -6.204 5.239 1.00 86.06 94 GLY A CA 1
ATOM 738 C C . GLY A 1 94 ? 6.129 -6.280 3.724 1.00 86.06 94 GLY A C 1
ATOM 739 O O . GLY A 1 94 ? 7.052 -5.937 2.983 1.00 86.06 94 GLY A O 1
ATOM 740 N N . TRP A 1 95 ? 4.937 -6.663 3.254 1.00 87.88 95 TRP A N 1
ATOM 741 C CA . TRP A 1 95 ? 4.625 -6.643 1.828 1.00 87.88 95 TRP A CA 1
ATOM 742 C C . TRP A 1 95 ? 4.684 -5.234 1.242 1.00 87.88 95 TRP A C 1
ATOM 744 O O . TRP A 1 95 ? 5.373 -5.052 0.246 1.00 87.88 95 TRP A O 1
ATOM 754 N N . LEU A 1 96 ? 4.056 -4.236 1.874 1.00 87.19 96 LEU A N 1
ATOM 755 C CA . LEU A 1 96 ? 4.078 -2.845 1.396 1.00 87.19 96 LEU A CA 1
ATOM 756 C C . LEU A 1 96 ? 5.506 -2.294 1.271 1.00 87.19 96 LEU A C 1
ATOM 758 O O . LEU A 1 96 ? 5.832 -1.611 0.299 1.00 87.19 96 LEU A O 1
ATOM 762 N N . LEU A 1 97 ? 6.392 -2.637 2.211 1.00 86.06 97 LEU A N 1
ATOM 763 C CA . LEU A 1 97 ? 7.802 -2.255 2.129 1.00 86.06 97 LEU A CA 1
ATOM 764 C C . LEU A 1 97 ? 8.501 -2.907 0.928 1.00 86.06 97 LEU A C 1
ATOM 766 O O . LEU A 1 97 ? 9.174 -2.223 0.154 1.00 86.06 97 LEU A O 1
ATOM 770 N N . ILE A 1 98 ? 8.344 -4.224 0.762 1.00 86.88 98 ILE A N 1
ATOM 771 C CA . ILE A 1 98 ? 8.949 -4.967 -0.352 1.00 86.88 98 ILE A CA 1
ATOM 772 C C . ILE A 1 98 ? 8.398 -4.461 -1.689 1.00 86.88 98 ILE A C 1
ATOM 774 O O . ILE A 1 98 ? 9.173 -4.224 -2.615 1.00 86.88 98 ILE A O 1
ATOM 778 N N . ALA A 1 99 ? 7.087 -4.240 -1.772 1.00 85.00 99 ALA A N 1
ATOM 779 C CA . ALA A 1 99 ? 6.397 -3.707 -2.935 1.00 85.00 99 ALA A CA 1
ATOM 780 C C . ALA A 1 99 ? 6.933 -2.327 -3.327 1.00 85.00 99 ALA A C 1
ATOM 782 O O . ALA A 1 99 ? 7.348 -2.136 -4.470 1.00 85.00 99 ALA A O 1
ATOM 783 N N . GLY A 1 100 ? 7.033 -1.399 -2.370 1.00 84.88 100 GLY A N 1
ATOM 784 C CA . GLY A 1 100 ? 7.586 -0.066 -2.613 1.00 84.88 100 GLY A CA 1
ATOM 785 C C . GLY A 1 100 ? 9.039 -0.100 -3.087 1.00 84.88 100 GLY A C 1
ATOM 786 O O . GLY A 1 100 ? 9.406 0.615 -4.022 1.00 84.88 100 GLY A O 1
ATOM 787 N N . ILE A 1 101 ? 9.871 -0.967 -2.502 1.00 83.56 101 ILE A N 1
ATOM 788 C CA . ILE A 1 101 ? 11.269 -1.136 -2.927 1.00 83.56 101 ILE A CA 1
ATOM 789 C C . ILE A 1 101 ? 11.343 -1.719 -4.344 1.00 83.56 101 ILE A C 1
ATOM 791 O O . ILE A 1 101 ? 12.099 -1.212 -5.175 1.00 83.56 101 ILE A O 1
ATOM 795 N N . LEU A 1 102 ? 10.561 -2.761 -4.641 1.00 82.50 102 LEU A N 1
ATOM 796 C CA . LEU A 1 102 ? 10.527 -3.395 -5.959 1.00 82.50 102 LEU A CA 1
ATOM 797 C C . LEU A 1 102 ? 10.037 -2.426 -7.032 1.00 82.50 102 LEU A C 1
ATOM 799 O O . LEU A 1 102 ? 10.668 -2.317 -8.083 1.00 82.50 102 LEU A O 1
ATOM 803 N N . GLN A 1 103 ? 8.974 -1.671 -6.758 1.00 81.00 103 GLN A N 1
ATOM 804 C CA . GLN A 1 103 ? 8.503 -0.631 -7.662 1.00 81.00 103 GLN A CA 1
ATOM 805 C C . GLN A 1 103 ? 9.563 0.431 -7.887 1.00 81.00 103 GLN A C 1
ATOM 807 O O . GLN A 1 103 ? 9.824 0.788 -9.036 1.00 81.00 103 GLN A O 1
ATOM 812 N N . ALA A 1 104 ? 10.232 0.889 -6.828 1.00 79.94 104 ALA A N 1
ATOM 813 C CA . ALA A 1 104 ? 11.288 1.871 -6.982 1.00 79.94 104 ALA A CA 1
ATOM 814 C C . ALA A 1 104 ? 12.440 1.345 -7.856 1.00 79.94 104 ALA A C 1
ATOM 816 O O . ALA A 1 104 ? 12.956 2.066 -8.714 1.00 79.94 104 ALA A O 1
ATOM 817 N N . PHE A 1 105 ? 12.800 0.072 -7.680 1.00 77.25 105 PHE A N 1
ATOM 818 C CA . PHE A 1 105 ? 13.861 -0.589 -8.432 1.00 77.25 105 PHE A CA 1
ATOM 819 C C . PHE A 1 105 ? 13.507 -0.806 -9.911 1.00 77.25 105 PHE A C 1
ATOM 821 O O . PHE A 1 105 ? 14.340 -0.569 -10.787 1.00 77.25 105 PHE A O 1
ATOM 828 N N . VAL A 1 106 ? 12.276 -1.233 -10.205 1.00 77.50 106 VAL A N 1
ATOM 829 C CA . VAL A 1 106 ? 11.808 -1.495 -11.575 1.00 77.50 106 VAL A CA 1
ATOM 830 C C . VAL A 1 106 ? 11.607 -0.189 -12.348 1.00 77.50 106 VAL A C 1
ATOM 832 O O . VAL A 1 106 ? 12.051 -0.080 -13.495 1.00 77.50 106 VAL A O 1
ATOM 835 N N . ASN A 1 107 ? 10.977 0.804 -11.714 1.00 77.44 107 ASN A N 1
ATOM 836 C CA . ASN A 1 107 ? 10.460 2.000 -12.378 1.00 77.44 107 ASN A CA 1
ATOM 837 C C . ASN A 1 107 ? 11.417 3.202 -12.356 1.00 77.44 107 ASN A C 1
ATOM 839 O O . ASN A 1 107 ? 11.361 4.041 -13.257 1.00 77.44 107 ASN A O 1
ATOM 843 N N . PHE A 1 108 ? 12.336 3.296 -11.387 1.00 79.00 108 PHE A N 1
ATOM 844 C CA . PHE A 1 108 ? 13.271 4.425 -11.270 1.00 79.00 108 PHE A CA 1
ATOM 845 C C . PHE A 1 108 ? 14.736 4.017 -11.454 1.00 79.00 108 PHE A C 1
ATOM 847 O O . PHE A 1 108 ? 15.621 4.417 -10.696 1.00 79.00 108 PHE A O 1
ATOM 854 N N . ASP A 1 109 ? 15.030 3.282 -12.525 1.00 73.50 109 ASP A N 1
ATOM 855 C CA . ASP A 1 109 ? 16.399 2.852 -12.844 1.00 73.50 109 ASP A CA 1
ATOM 856 C C . ASP A 1 109 ? 17.365 4.051 -12.993 1.00 73.50 109 ASP A C 1
ATOM 858 O O . ASP A 1 109 ? 18.506 4.012 -12.535 1.00 73.50 109 ASP A O 1
ATOM 862 N N . GLY A 1 110 ? 16.884 5.182 -13.528 1.00 70.75 110 GLY A N 1
ATOM 863 C CA . GLY A 1 110 ? 17.646 6.435 -13.587 1.00 70.75 110 GLY A CA 1
ATOM 864 C C . GLY A 1 110 ? 17.929 7.064 -12.213 1.00 70.75 110 GLY A C 1
ATOM 865 O O . GLY A 1 110 ? 18.990 7.656 -12.016 1.00 70.75 110 GLY A O 1
ATOM 866 N N . LEU A 1 111 ? 17.024 6.907 -11.241 1.00 70.69 111 LEU A N 1
ATOM 867 C CA . LEU A 1 111 ? 17.241 7.346 -9.857 1.00 70.69 111 LEU A CA 1
ATOM 868 C C . LEU A 1 111 ? 18.320 6.487 -9.193 1.00 70.69 111 LEU A C 1
ATOM 870 O O . LEU A 1 111 ? 19.243 7.026 -8.585 1.00 70.69 111 LEU A O 1
ATOM 874 N N . ARG A 1 112 ? 18.254 5.164 -9.384 1.00 73.94 112 ARG A N 1
ATOM 875 C CA . ARG A 1 112 ? 19.264 4.217 -8.896 1.00 73.94 112 ARG A CA 1
ATOM 876 C C . ARG A 1 112 ? 20.649 4.550 -9.447 1.00 73.94 112 ARG A C 1
ATOM 878 O O . ARG A 1 112 ? 21.594 4.652 -8.671 1.00 73.94 112 ARG A O 1
ATOM 885 N N . ARG A 1 113 ? 20.780 4.777 -10.760 1.00 73.88 113 ARG A N 1
ATOM 886 C CA . ARG A 1 113 ? 22.070 5.157 -11.369 1.00 73.88 113 ARG A CA 1
ATOM 887 C C . ARG A 1 113 ? 22.627 6.456 -10.789 1.00 73.88 113 ARG A C 1
ATOM 889 O O . ARG A 1 113 ? 23.821 6.528 -10.522 1.00 73.88 113 ARG A O 1
ATOM 896 N N . ARG A 1 114 ? 21.771 7.455 -10.536 1.00 75.12 114 ARG A N 1
ATOM 897 C CA . ARG A 1 114 ? 22.180 8.734 -9.928 1.00 75.12 114 ARG A CA 1
ATOM 898 C C . ARG A 1 114 ? 22.641 8.582 -8.479 1.00 75.12 114 ARG A C 1
ATOM 900 O O . ARG A 1 114 ? 23.677 9.135 -8.128 1.00 75.12 114 ARG A O 1
ATOM 907 N N . PHE A 1 115 ? 21.904 7.839 -7.653 1.00 77.81 115 PHE A N 1
ATOM 908 C CA . PHE A 1 115 ? 22.246 7.653 -6.239 1.00 77.81 115 PHE A CA 1
ATOM 909 C C . PHE A 1 115 ? 23.454 6.733 -6.034 1.00 77.81 115 PHE A C 1
ATOM 911 O O . PHE A 1 115 ? 24.340 7.058 -5.249 1.00 77.81 115 PHE A O 1
ATOM 918 N N . PHE A 1 116 ? 23.515 5.611 -6.754 1.00 77.62 116 PHE A N 1
ATOM 919 C CA . PHE A 1 116 ? 24.563 4.600 -6.581 1.00 77.62 116 PHE A CA 1
ATOM 920 C C . PHE A 1 116 ? 25.761 4.774 -7.524 1.00 77.62 116 PHE A C 1
ATOM 922 O O . PHE A 1 116 ? 26.689 3.974 -7.453 1.00 77.62 116 PHE A O 1
ATOM 929 N N . LYS A 1 117 ? 25.752 5.789 -8.404 1.00 80.44 117 LYS A N 1
ATOM 930 C CA . LYS A 1 117 ? 26.810 6.057 -9.402 1.00 80.44 117 LYS A CA 1
ATOM 931 C C . LYS A 1 117 ? 27.237 4.793 -10.163 1.00 80.44 117 LYS A C 1
ATOM 933 O O . LYS A 1 117 ? 28.420 4.505 -10.302 1.00 80.44 117 LYS A O 1
ATOM 938 N N . SER A 1 118 ? 26.255 4.002 -10.588 1.00 73.94 118 SER A N 1
ATOM 939 C CA . SER A 1 118 ? 26.472 2.700 -11.218 1.00 73.94 118 SER A CA 1
ATOM 940 C C . SER A 1 118 ? 26.165 2.767 -12.710 1.00 73.94 118 SER A C 1
ATOM 942 O O . SER A 1 118 ? 25.077 3.204 -13.089 1.00 73.94 118 SER A O 1
ATOM 944 N N . ASP A 1 119 ? 27.087 2.259 -13.529 1.00 72.94 119 ASP A N 1
ATOM 945 C CA . ASP A 1 119 ? 26.915 2.103 -14.982 1.00 72.94 119 ASP A CA 1
ATOM 946 C C . ASP A 1 119 ? 26.119 0.846 -15.357 1.00 72.94 119 ASP A C 1
ATOM 948 O O . ASP A 1 119 ? 25.837 0.597 -16.528 1.00 72.94 119 ASP A O 1
ATOM 952 N N . TRP A 1 120 ? 25.745 0.028 -14.370 1.00 71.00 120 TRP A N 1
ATOM 953 C CA . TRP A 1 120 ? 24.985 -1.187 -14.624 1.00 71.00 120 TRP A CA 1
ATOM 954 C C . TRP A 1 120 ? 23.576 -0.842 -15.107 1.00 71.00 120 TRP A C 1
ATOM 956 O O . TRP A 1 120 ? 22.828 -0.144 -14.416 1.00 71.00 120 TRP A O 1
ATOM 966 N N . GLU A 1 121 ? 23.191 -1.365 -16.268 1.00 69.44 121 GLU A N 1
ATOM 967 C CA . GLU A 1 121 ? 21.824 -1.297 -16.776 1.00 69.44 121 GLU A CA 1
ATOM 968 C C . GLU A 1 121 ? 21.061 -2.559 -16.371 1.00 69.44 121 GLU A C 1
ATOM 970 O O . GLU A 1 121 ? 21.496 -3.670 -16.675 1.00 69.44 121 GLU A O 1
ATOM 975 N N . CYS A 1 122 ? 19.913 -2.408 -15.705 1.00 72.75 122 CYS A N 1
ATOM 976 C CA . CYS A 1 122 ? 19.099 -3.563 -15.348 1.00 72.75 122 CYS A CA 1
ATOM 977 C C . CYS A 1 122 ? 18.515 -4.207 -16.621 1.00 72.75 122 CYS A C 1
ATOM 979 O O . CYS A 1 122 ? 17.768 -3.528 -17.341 1.00 72.75 122 CYS A O 1
ATOM 981 N N . PRO A 1 123 ? 18.810 -5.493 -16.913 1.00 79.00 123 PRO A N 1
ATOM 982 C CA . PRO A 1 123 ? 18.327 -6.150 -18.120 1.00 79.00 123 PRO A CA 1
ATOM 983 C C . PRO A 1 123 ? 16.801 -6.129 -18.201 1.00 79.00 123 PRO A C 1
ATOM 985 O O . PRO A 1 123 ? 16.106 -6.450 -17.235 1.00 79.00 123 PRO A O 1
ATOM 988 N N . ARG A 1 124 ? 16.260 -5.828 -19.388 1.00 75.62 124 ARG A N 1
ATOM 989 C CA . ARG A 1 124 ? 14.806 -5.752 -19.617 1.00 75.62 124 ARG A CA 1
ATOM 990 C C . ARG A 1 124 ? 14.069 -7.026 -19.185 1.00 75.62 124 ARG A C 1
ATOM 992 O O . ARG A 1 124 ? 13.000 -6.929 -18.592 1.00 75.62 124 ARG A O 1
ATOM 999 N N . GLY A 1 125 ? 14.649 -8.201 -19.439 1.00 73.69 125 GLY A N 1
ATOM 1000 C CA . GLY A 1 125 ? 14.064 -9.484 -19.034 1.00 73.69 125 GLY A CA 1
ATOM 1001 C C . GLY A 1 125 ? 13.898 -9.615 -17.518 1.00 73.69 125 GLY A C 1
ATOM 1002 O O . GLY A 1 125 ? 12.858 -10.072 -17.061 1.00 73.69 125 GLY A O 1
ATOM 1003 N N . MET A 1 126 ? 14.867 -9.129 -16.735 1.00 76.88 126 MET A N 1
ATOM 1004 C CA . MET A 1 126 ? 14.785 -9.146 -15.272 1.00 76.88 126 MET A CA 1
ATOM 1005 C C . MET A 1 126 ? 13.654 -8.241 -14.774 1.00 76.88 126 MET A C 1
ATOM 1007 O O . MET A 1 126 ? 12.873 -8.666 -13.930 1.00 76.88 126 MET A O 1
ATOM 1011 N N . LYS A 1 127 ? 13.498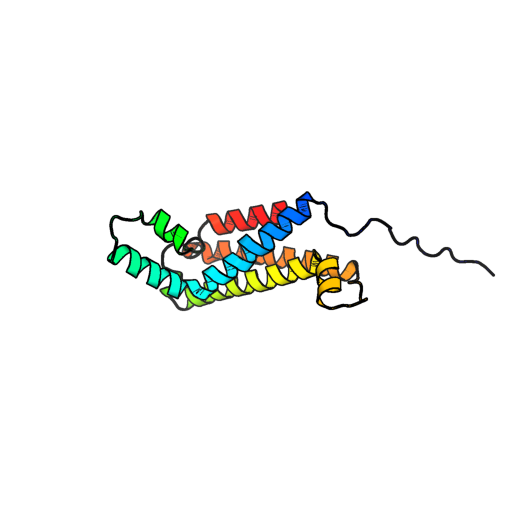 -7.041 -15.354 1.00 77.44 127 LYS A N 1
ATOM 1012 C CA . LYS A 1 127 ? 12.381 -6.135 -15.027 1.00 77.44 127 LYS A CA 1
ATOM 1013 C C . LYS A 1 127 ? 11.023 -6.773 -15.308 1.00 77.44 127 LYS A C 1
ATOM 1015 O O . LYS A 1 127 ? 10.131 -6.692 -14.473 1.00 77.44 127 LYS A O 1
ATOM 1020 N N . ILE A 1 128 ? 10.884 -7.435 -16.458 1.00 80.56 128 ILE A N 1
ATOM 1021 C CA . ILE A 1 128 ? 9.648 -8.126 -16.847 1.00 80.56 128 ILE A CA 1
ATOM 1022 C C . ILE A 1 128 ? 9.337 -9.273 -15.875 1.00 80.56 128 ILE A C 1
ATOM 1024 O O . ILE A 1 128 ? 8.211 -9.374 -15.397 1.00 80.56 128 ILE A O 1
ATOM 1028 N N . CYS A 1 129 ? 10.323 -10.106 -15.530 1.00 80.44 129 CYS A N 1
ATOM 1029 C CA . CYS A 1 129 ? 10.129 -11.180 -14.552 1.00 80.44 129 CYS A CA 1
ATOM 1030 C C . CYS A 1 129 ? 9.753 -10.635 -13.168 1.00 80.44 129 CYS A C 1
ATOM 1032 O O . CYS A 1 129 ? 8.846 -11.171 -12.534 1.00 80.44 129 CYS A O 1
ATOM 1034 N N . CYS A 1 130 ? 10.407 -9.560 -12.714 1.00 81.38 130 CYS A N 1
ATOM 1035 C CA . CYS A 1 130 ? 10.062 -8.893 -11.460 1.00 81.38 130 CYS A CA 1
ATOM 1036 C C . CYS A 1 130 ? 8.629 -8.352 -11.483 1.00 81.38 130 CYS A C 1
ATOM 1038 O O . CYS A 1 130 ? 7.924 -8.538 -10.500 1.00 81.38 130 CYS A O 1
ATOM 1040 N N . LEU A 1 131 ? 8.180 -7.751 -12.591 1.00 81.75 131 LEU A N 1
ATOM 1041 C CA . LEU A 1 131 ? 6.799 -7.284 -12.748 1.00 81.75 131 LEU A CA 1
ATOM 1042 C C . LEU A 1 131 ? 5.796 -8.438 -12.667 1.00 81.75 131 LEU A C 1
ATOM 1044 O O . LEU A 1 131 ? 4.840 -8.350 -11.907 1.00 81.75 131 LEU A O 1
ATOM 1048 N N . TYR A 1 132 ? 6.020 -9.544 -13.380 1.00 83.81 132 TYR A N 1
ATOM 1049 C CA . TYR A 1 132 ? 5.117 -10.698 -13.302 1.00 83.81 132 TYR A CA 1
ATOM 1050 C C . TYR A 1 132 ? 5.067 -11.320 -11.905 1.00 83.81 132 TYR A C 1
ATOM 1052 O O . TYR A 1 132 ? 3.982 -11.622 -11.412 1.00 83.81 132 TYR A O 1
ATOM 1060 N N . ALA A 1 133 ? 6.222 -11.495 -11.257 1.00 83.94 133 ALA A N 1
ATOM 1061 C CA . ALA A 1 133 ? 6.282 -12.000 -9.887 1.00 83.94 133 ALA A CA 1
ATOM 1062 C C . ALA A 1 133 ? 5.559 -11.058 -8.916 1.00 83.94 133 ALA A C 1
ATOM 1064 O O . ALA A 1 133 ? 4.803 -11.509 -8.061 1.00 83.94 133 ALA A O 1
ATOM 1065 N N . PHE A 1 134 ? 5.745 -9.751 -9.092 1.00 84.31 134 PHE A N 1
ATOM 1066 C CA . PHE A 1 134 ? 5.075 -8.722 -8.314 1.00 84.31 134 PHE A CA 1
ATOM 1067 C C . PHE A 1 134 ? 3.549 -8.790 -8.468 1.00 84.31 134 PHE A C 1
ATOM 1069 O O . PHE A 1 134 ? 2.850 -8.899 -7.464 1.00 84.31 134 PHE A O 1
ATOM 1076 N N . PHE A 1 135 ? 3.036 -8.863 -9.701 1.00 86.00 135 PHE A N 1
ATOM 1077 C CA . PHE A 1 135 ? 1.601 -9.021 -9.959 1.00 86.00 135 PHE A CA 1
ATOM 1078 C C . PHE A 1 135 ? 1.027 -10.320 -9.383 1.00 86.00 135 PHE A C 1
ATOM 1080 O O . PHE A 1 135 ? -0.074 -10.320 -8.835 1.00 86.00 135 PHE A O 1
ATOM 1087 N N . ALA A 1 136 ? 1.757 -11.434 -9.485 1.00 86.38 136 ALA A N 1
ATOM 1088 C CA . ALA A 1 136 ? 1.319 -12.705 -8.913 1.00 86.38 136 ALA A CA 1
ATOM 1089 C C . ALA A 1 136 ? 1.203 -12.629 -7.381 1.00 86.38 136 ALA A C 1
ATOM 1091 O O . ALA A 1 136 ? 0.224 -13.114 -6.811 1.00 86.38 136 ALA A O 1
ATOM 1092 N N . CYS A 1 137 ? 2.171 -11.990 -6.720 1.00 87.19 137 CYS A N 1
ATOM 1093 C CA . CYS A 1 137 ? 2.137 -11.766 -5.279 1.00 87.19 137 CYS A CA 1
ATOM 1094 C C . CYS A 1 137 ? 1.002 -10.821 -4.863 1.00 87.19 137 CYS A C 1
ATOM 1096 O O . CYS A 1 137 ? 0.320 -11.104 -3.882 1.00 87.19 137 CYS A O 1
ATOM 1098 N N . ASP A 1 138 ? 0.761 -9.746 -5.614 1.00 86.69 138 ASP A N 1
ATOM 1099 C CA . ASP A 1 138 ? -0.333 -8.806 -5.353 1.00 86.69 138 ASP A CA 1
ATOM 1100 C C . ASP A 1 138 ? -1.708 -9.505 -5.433 1.00 86.69 138 ASP A C 1
ATOM 1102 O O . ASP A 1 138 ? -2.541 -9.361 -4.536 1.00 86.69 138 ASP A O 1
ATOM 1106 N N . TRP A 1 139 ? -1.930 -10.365 -6.434 1.00 88.12 139 TRP A N 1
ATOM 1107 C CA . TRP A 1 139 ? -3.155 -11.173 -6.513 1.00 88.12 139 TRP A CA 1
ATOM 1108 C C . TRP A 1 139 ? -3.263 -12.219 -5.402 1.00 88.12 139 TRP A C 1
ATOM 1110 O O . TRP A 1 139 ? -4.347 -12.418 -4.850 1.00 88.12 139 TRP A O 1
ATOM 1120 N N . TYR A 1 140 ? -2.154 -12.869 -5.042 1.00 87.88 140 TYR A N 1
ATOM 1121 C CA . TYR A 1 140 ? -2.120 -13.774 -3.892 1.00 87.88 140 TYR A CA 1
ATOM 1122 C C . TYR A 1 140 ? -2.530 -13.047 -2.603 1.00 87.88 140 TYR A C 1
ATOM 1124 O O . TYR A 1 140 ? -3.323 -13.573 -1.821 1.00 87.88 140 TYR A O 1
ATOM 1132 N N . TRP A 1 141 ? -2.067 -11.809 -2.418 1.00 86.12 141 TRP A N 1
ATOM 1133 C CA . TRP A 1 141 ? -2.466 -10.964 -1.300 1.00 86.12 141 TRP A CA 1
ATOM 1134 C C . TRP A 1 141 ? -3.950 -10.633 -1.309 1.00 86.12 141 TRP A C 1
ATOM 1136 O O . TRP A 1 141 ? -4.593 -10.777 -0.273 1.00 86.12 141 TRP A O 1
ATOM 1146 N N . VAL A 1 142 ? -4.526 -10.269 -2.455 1.00 88.25 142 VAL A N 1
ATOM 1147 C CA . VAL A 1 142 ? -5.977 -10.044 -2.568 1.00 88.25 142 VAL A CA 1
ATOM 1148 C C . VAL A 1 142 ? -6.764 -11.283 -2.133 1.00 88.25 142 VAL A C 1
ATOM 1150 O O . VAL A 1 142 ? -7.697 -11.171 -1.336 1.00 88.25 142 VAL A O 1
ATOM 1153 N N . VAL A 1 143 ? -6.358 -12.476 -2.579 1.00 89.50 143 VAL A N 1
ATOM 1154 C CA . VAL A 1 143 ? -6.990 -13.742 -2.166 1.00 89.50 143 VAL A CA 1
ATOM 1155 C C . VAL A 1 143 ? -6.855 -13.966 -0.660 1.00 89.50 143 VAL A C 1
ATOM 1157 O O . VAL A 1 143 ? -7.832 -14.326 0.002 1.00 89.50 143 VAL A O 1
ATOM 1160 N N . LEU A 1 144 ? -5.672 -13.716 -0.098 1.00 85.88 144 LEU A N 1
ATOM 1161 C CA . LEU A 1 144 ? -5.433 -13.851 1.334 1.00 85.88 144 LEU A CA 1
ATOM 1162 C C . LEU A 1 144 ? -6.299 -12.866 2.134 1.00 85.88 144 LEU A C 1
ATOM 1164 O O . LEU A 1 144 ? -6.919 -13.255 3.121 1.00 85.88 144 LEU A O 1
ATOM 1168 N N . MET A 1 145 ? -6.447 -11.624 1.672 1.00 84.88 145 MET A N 1
ATOM 1169 C CA . MET A 1 145 ? -7.318 -10.647 2.324 1.00 84.88 145 MET A CA 1
ATOM 1170 C C . MET A 1 145 ? -8.797 -11.048 2.283 1.00 84.88 145 MET A C 1
ATOM 1172 O O . MET A 1 145 ? -9.504 -10.858 3.272 1.00 84.88 145 MET A O 1
ATOM 1176 N N . ILE A 1 146 ? -9.259 -11.670 1.193 1.00 86.56 146 ILE A N 1
ATOM 1177 C CA . ILE A 1 146 ? -10.615 -12.235 1.102 1.00 86.56 146 ILE A CA 1
ATOM 1178 C C . ILE A 1 146 ? -10.798 -13.382 2.107 1.00 86.56 146 ILE A C 1
ATOM 1180 O O . ILE A 1 146 ? -11.824 -13.444 2.791 1.00 86.56 146 ILE A O 1
ATOM 1184 N N . ALA A 1 147 ? -9.807 -14.268 2.239 1.00 87.44 147 ALA A N 1
ATOM 1185 C CA . ALA A 1 147 ? -9.848 -15.368 3.203 1.00 87.44 147 ALA A CA 1
ATOM 1186 C C . ALA A 1 147 ? -9.902 -14.860 4.658 1.00 87.44 147 ALA A C 1
ATOM 1188 O O . ALA A 1 147 ? -10.633 -15.412 5.481 1.00 87.44 147 ALA A O 1
ATOM 1189 N N . PHE A 1 148 ? -9.203 -13.760 4.957 1.00 80.69 148 PHE A N 1
ATOM 1190 C CA . PHE A 1 148 ? -9.171 -13.117 6.274 1.00 80.69 148 PHE A CA 1
ATOM 1191 C C . PHE A 1 148 ? -10.093 -11.887 6.392 1.00 80.69 148 PHE A C 1
ATOM 1193 O O . PHE A 1 148 ? -9.880 -11.027 7.249 1.00 80.69 148 PHE A O 1
ATOM 1200 N N . ARG A 1 149 ? -11.182 -11.822 5.609 1.00 81.31 149 ARG A N 1
ATOM 1201 C CA . ARG A 1 149 ? -12.171 -10.713 5.612 1.00 81.31 149 ARG A CA 1
ATOM 1202 C C . ARG A 1 149 ? -12.806 -10.395 6.973 1.00 81.31 149 ARG A C 1
ATOM 1204 O O . ARG A 1 149 ? -13.489 -9.387 7.122 1.00 81.31 149 ARG A O 1
ATOM 1211 N N . GLY A 1 150 ? -12.674 -11.297 7.947 1.00 74.06 150 GLY A N 1
ATOM 1212 C CA . GLY A 1 150 ? -13.107 -11.053 9.324 1.00 74.06 150 GLY A CA 1
ATOM 1213 C C . GLY A 1 150 ? -12.267 -9.985 10.033 1.00 74.06 150 GLY A C 1
ATOM 1214 O O . GLY A 1 150 ? -12.766 -9.344 10.950 1.00 74.06 150 GLY A O 1
ATOM 1215 N N . VAL A 1 151 ? -11.026 -9.781 9.582 1.00 74.81 151 VAL A N 1
ATOM 1216 C CA . VAL A 1 151 ? -10.060 -8.809 10.119 1.00 74.81 151 VAL A CA 1
ATOM 1217 C C . VAL A 1 151 ? -9.830 -7.668 9.123 1.00 74.81 151 VAL A C 1
ATOM 1219 O O . VAL A 1 151 ? -9.714 -6.507 9.512 1.00 74.81 151 VAL A O 1
ATOM 1222 N N . ILE A 1 152 ? -9.807 -7.986 7.824 1.00 75.75 152 ILE A N 1
ATOM 1223 C CA . ILE A 1 152 ? -9.505 -7.024 6.759 1.00 75.75 152 ILE A CA 1
ATOM 1224 C C . ILE A 1 152 ? -10.786 -6.411 6.192 1.00 75.75 152 ILE A C 1
ATOM 1226 O O . ILE A 1 152 ? -11.699 -7.119 5.768 1.00 75.75 152 ILE A O 1
ATOM 1230 N N . GLY A 1 153 ? -10.848 -5.078 6.175 1.00 75.44 153 GLY A N 1
ATOM 1231 C CA . GLY A 1 153 ? -11.984 -4.336 5.634 1.00 75.44 153 GLY A CA 1
ATOM 1232 C C . GLY A 1 153 ? -12.089 -4.430 4.108 1.00 75.44 153 GLY A C 1
ATOM 1233 O O . GLY A 1 153 ? -11.089 -4.484 3.395 1.00 75.44 153 GLY A O 1
ATOM 1234 N N . TRP A 1 154 ? -13.318 -4.370 3.585 1.00 80.44 154 TRP A N 1
ATOM 1235 C CA . TRP A 1 154 ? -13.582 -4.415 2.138 1.00 80.44 154 TRP A CA 1
ATOM 1236 C C . TRP A 1 154 ? -12.905 -3.296 1.348 1.00 80.44 154 TRP A C 1
ATOM 1238 O O . TRP A 1 154 ? -12.525 -3.511 0.201 1.00 80.44 154 TRP A O 1
ATOM 1248 N N . GLN A 1 155 ? -12.737 -2.123 1.958 1.00 80.50 155 GLN A N 1
ATOM 1249 C CA . GLN A 1 155 ? -12.086 -0.979 1.322 1.00 8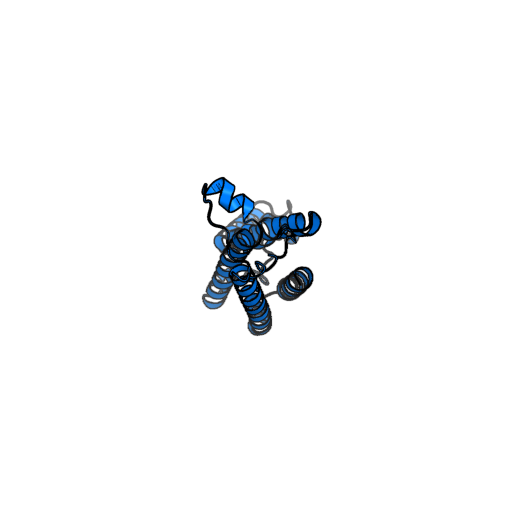0.50 155 GLN A CA 1
ATOM 1250 C C . GLN A 1 155 ? -10.651 -1.310 0.897 1.00 80.50 155 GLN A C 1
ATOM 1252 O O . GLN A 1 155 ? -10.239 -0.908 -0.184 1.00 80.50 155 GLN A O 1
ATOM 1257 N N . GLN A 1 156 ? -9.934 -2.112 1.689 1.00 77.88 156 GLN A N 1
ATOM 1258 C CA . GLN A 1 156 ? -8.576 -2.544 1.362 1.00 77.88 156 GLN A CA 1
ATOM 1259 C C . GLN A 1 156 ? -8.565 -3.568 0.235 1.00 77.88 156 GLN A C 1
ATOM 1261 O O . GLN A 1 156 ? -7.810 -3.431 -0.715 1.00 77.88 156 GLN A O 1
ATOM 1266 N N . ILE A 1 157 ? -9.463 -4.554 0.284 1.00 83.94 157 ILE A N 1
ATOM 1267 C CA . ILE A 1 157 ? -9.563 -5.585 -0.758 1.00 83.94 157 ILE A CA 1
ATOM 1268 C C . ILE A 1 157 ? -9.880 -4.945 -2.115 1.00 83.94 157 ILE A C 1
ATOM 1270 O O . ILE A 1 157 ? -9.211 -5.223 -3.109 1.00 83.94 157 ILE A O 1
ATOM 1274 N N . VAL A 1 158 ? -10.895 -4.075 -2.153 1.00 86.19 158 VAL A N 1
ATOM 1275 C CA . VAL A 1 158 ? -11.304 -3.372 -3.376 1.00 86.19 158 VAL A CA 1
ATOM 1276 C C . VAL A 1 158 ? -10.226 -2.386 -3.811 1.00 86.19 158 VAL A C 1
ATOM 1278 O O . VAL A 1 158 ? -9.891 -2.357 -4.991 1.00 86.19 158 VAL A O 1
ATOM 1281 N N . GLY A 1 159 ? -9.659 -1.620 -2.875 1.00 83.56 159 GLY A N 1
ATOM 1282 C CA . GLY A 1 159 ? -8.584 -0.669 -3.145 1.00 83.56 159 GLY A CA 1
ATOM 1283 C C . GLY A 1 159 ? -7.376 -1.343 -3.785 1.00 83.56 159 GLY A C 1
ATOM 1284 O O . GLY A 1 159 ? -6.958 -0.932 -4.862 1.00 83.56 159 GLY A O 1
ATOM 1285 N N . SER A 1 160 ? -6.883 -2.436 -3.197 1.00 83.69 160 SER A N 1
ATOM 1286 C CA . SER A 1 160 ? -5.776 -3.212 -3.758 1.00 83.69 160 SER A CA 1
ATOM 1287 C C . SER A 1 160 ? -6.121 -3.817 -5.117 1.00 83.69 160 SER A C 1
ATOM 1289 O O . SER A 1 160 ? -5.302 -3.751 -6.024 1.00 83.69 160 SER A O 1
ATOM 1291 N N . ALA A 1 161 ? -7.328 -4.362 -5.307 1.00 86.44 161 ALA A N 1
ATOM 1292 C CA . ALA A 1 161 ? -7.724 -4.914 -6.603 1.00 86.44 161 ALA A CA 1
ATOM 1293 C C . ALA A 1 161 ? -7.771 -3.839 -7.704 1.00 86.44 161 ALA A C 1
ATOM 1295 O O . ALA A 1 161 ? -7.270 -4.064 -8.803 1.00 86.44 161 ALA A O 1
ATOM 1296 N N . VAL A 1 162 ? -8.336 -2.663 -7.413 1.00 86.69 162 VAL A N 1
ATOM 1297 C CA . VAL A 1 162 ? -8.364 -1.527 -8.350 1.00 86.69 162 VAL A CA 1
ATOM 1298 C C . VAL A 1 162 ? -6.950 -1.041 -8.652 1.00 86.69 162 VAL A C 1
ATOM 1300 O O . VAL A 1 162 ? -6.625 -0.805 -9.810 1.00 86.69 162 VAL A O 1
ATOM 1303 N N . ASP A 1 163 ? -6.097 -0.937 -7.637 1.00 81.62 163 ASP A N 1
ATOM 1304 C CA . ASP A 1 163 ? -4.720 -0.473 -7.790 1.00 81.62 163 ASP A CA 1
ATOM 1305 C C . ASP A 1 163 ? -3.864 -1.440 -8.631 1.00 81.62 163 ASP A C 1
ATOM 1307 O O . ASP A 1 163 ? -3.065 -1.011 -9.461 1.00 81.62 163 ASP A O 1
ATOM 1311 N N . ILE A 1 164 ? -4.095 -2.751 -8.510 1.00 84.12 164 ILE A N 1
ATOM 1312 C CA . ILE A 1 164 ? -3.484 -3.761 -9.389 1.00 84.12 164 ILE A CA 1
ATOM 1313 C C . ILE A 1 164 ? -3.967 -3.589 -10.833 1.00 84.12 164 ILE A C 1
ATOM 1315 O O . ILE A 1 164 ? -3.165 -3.654 -11.762 1.00 84.12 164 ILE A O 1
ATOM 1319 N N . LEU A 1 165 ? -5.268 -3.363 -11.038 1.00 83.69 165 LEU A N 1
ATOM 1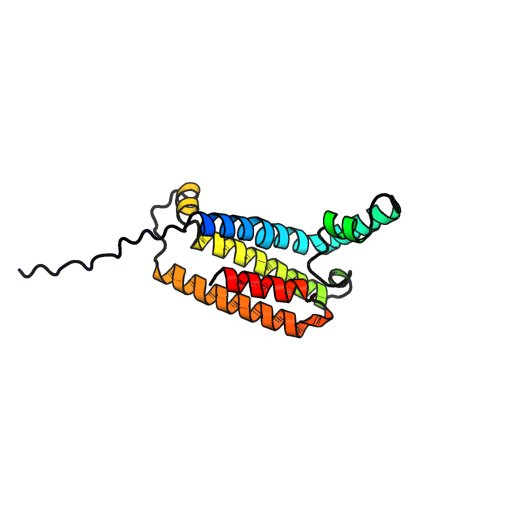320 C CA . LEU A 1 165 ? -5.846 -3.189 -12.374 1.00 83.69 165 LEU A CA 1
ATOM 1321 C C . LEU A 1 165 ? -5.389 -1.895 -13.056 1.00 83.69 165 LEU A C 1
ATOM 1323 O O . LEU A 1 165 ? -5.241 -1.891 -14.269 1.00 83.69 165 LEU A O 1
ATOM 1327 N N . LEU A 1 166 ? -5.152 -0.818 -12.302 1.00 79.75 166 LEU A N 1
ATOM 1328 C CA . LEU A 1 166 ? -4.614 0.439 -12.836 1.00 79.75 166 LEU A CA 1
ATOM 1329 C C . LEU A 1 166 ? -3.138 0.329 -13.249 1.00 79.75 166 LEU A C 1
ATOM 1331 O O . LEU A 1 166 ? -2.669 1.125 -14.064 1.00 79.75 166 LEU A O 1
ATOM 1335 N N . ARG A 1 167 ? -2.404 -0.639 -12.686 1.00 74.56 167 ARG A N 1
ATOM 1336 C CA . ARG A 1 167 ? -1.005 -0.928 -13.032 1.00 74.56 167 ARG A CA 1
ATOM 1337 C C . ARG A 1 167 ? -0.834 -1.774 -14.291 1.00 74.56 167 ARG A C 1
ATOM 1339 O O . ARG A 1 167 ? 0.253 -1.720 -14.873 1.00 74.56 167 ARG A O 1
ATOM 1346 N N . LEU A 1 168 ? -1.842 -2.568 -14.652 1.00 73.38 168 LEU A N 1
ATOM 1347 C CA . LEU A 1 168 ? -1.869 -3.429 -15.842 1.00 73.38 168 LEU A CA 1
ATOM 1348 C C . LEU A 1 168 ? -2.233 -2.634 -17.102 1.00 73.38 168 LEU A C 1
ATOM 1350 O O . LEU A 1 168 ? -1.605 -2.919 -18.147 1.00 73.38 168 LEU A O 1
#

Radius of gyration: 20.77 Å; chains: 1; bounding box: 49×34×72 Å

Secondary structure (DSSP, 8-state):
---PPPP-------PPPHHHHHHHHHIIIIIIIHHHHHHHTHHHHHHHHHHHHHH-TTTS-HHHHHHHHTTTSSSTTHHHH-HHHHHHHHHHHHHHHHHHHHHHHHH-HHHHHHHHT--PPPPHHHHHHHHHHHHHHHHHHHHHHHHTTTTS-HHHHHHHHHHHHHH-